Protein AF-A0A1D8PEJ1-F1 (afdb_monomer)

Radius of gyration: 47.67 Å; Cα contacts (8 Å, |Δi|>4): 36; chains: 1; bounding box: 110×47×120 Å

Secondary structure (DSSP, 8-state):
----------SPPBHHHHHHHHHHTTSS-TT----HHHHHHH-GGGB-S-SS-BB-HHHHHHHHHHHHHHHHHHHHHHHHHHHHHHHHHHHHHHHHHHHHHHHHHHHHHHHHHHHHHHHHHHHHHHHHHHHHHHHHHHHT--------

pLDDT: mean 81.91, std 17.65, range [37.06, 98.0]

Organism: Candida albicans (strain SC5314 / ATCC MYA-2876) (NCBI:txid237561)

Foldseek 3Di:
DDDPPPDPPDDQDFPVNVVVVCVVVVVDDPVNCPDPVNCCVVPVVQADDDDGGGGNPVVVVVVVVVVVVVVVVVVVVVVVVVVVVVVVVVVVVVVVVVVVVVVVVVVVVVVVVVVVVVVVVVVVVVVVVVVVVVVVVVVPDDPPDDDD

Solvent-accessible surface area (backbone atoms only — not comparable to full-atom values): 8778 Å² total; per-residue (Å²): 138,84,85,82,80,80,73,83,84,84,70,86,63,25,58,68,61,50,53,54,50,38,48,73,70,61,75,44,56,92,80,64,70,76,47,77,65,54,54,49,69,78,46,47,86,38,46,58,82,80,92,70,48,40,62,37,62,67,60,48,49,53,50,50,52,51,52,51,50,50,52,51,50,53,52,49,52,53,49,52,53,49,54,52,52,52,50,52,52,51,53,50,50,56,51,51,52,51,52,49,51,52,53,50,48,53,52,50,52,53,50,50,53,51,50,52,54,50,52,54,51,50,52,51,52,52,50,53,53,52,53,51,52,54,52,56,67,64,70,71,63,76,81,80,73,88,74,133

Sequence (148 aa):
MSNDNTVQVNKPETLASILEYLQQESIFSAEDKCSQDEILKDCPQFFVNDPSKKLNWQQLAECFEDVFTKYTAETCELKEQIEELVQKRKTLFESYEKLDQERAKARIEKSLSWIITKEDNLSKFKSEVNTLLQTTDSEDKPARDKVT

Mean predicted aligned error: 17.26 Å

Structure (mmCIF, N/CA/C/O backbone):
data_AF-A0A1D8PEJ1-F1
#
_entry.id   AF-A0A1D8PEJ1-F1
#
loop_
_atom_site.group_PDB
_atom_site.id
_atom_site.type_symbol
_atom_site.label_atom_id
_atom_site.label_alt_id
_atom_site.label_comp_id
_atom_site.label_asym_id
_atom_site.label_entity_id
_atom_site.label_seq_id
_atom_site.pdbx_PDB_ins_code
_atom_site.Cartn_x
_atom_site.Cartn_y
_atom_site.Cartn_z
_atom_site.occupancy
_atom_site.B_iso_or_equiv
_atom_site.auth_seq_id
_atom_site.auth_comp_id
_atom_site.auth_asym_id
_atom_site.auth_atom_id
_atom_site.pdbx_PDB_model_num
ATOM 1 N N . MET A 1 1 ? 35.986 36.013 -12.432 1.00 46.78 1 MET A N 1
ATOM 2 C CA . MET A 1 1 ? 36.842 34.833 -12.665 1.00 46.78 1 MET A CA 1
ATOM 3 C C . MET A 1 1 ? 36.053 33.930 -13.598 1.00 46.78 1 MET A C 1
ATOM 5 O O . MET A 1 1 ? 35.147 33.250 -13.140 1.00 46.78 1 MET A O 1
ATOM 9 N N . SER A 1 2 ? 36.273 34.080 -14.904 1.00 37.66 2 SER A N 1
ATOM 10 C CA . SER A 1 2 ? 35.546 33.366 -15.959 1.00 37.66 2 SER A CA 1
ATOM 11 C C . SER A 1 2 ? 36.252 32.040 -16.226 1.00 37.66 2 SER A C 1
ATOM 13 O O . SER A 1 2 ? 37.397 32.062 -16.668 1.00 37.66 2 SER A O 1
ATOM 15 N N . ASN A 1 3 ? 35.600 30.910 -15.941 1.00 41.81 3 ASN A N 1
ATOM 16 C CA . ASN A 1 3 ? 36.086 29.602 -16.378 1.00 41.81 3 ASN A CA 1
ATOM 17 C C . ASN A 1 3 ? 35.566 29.332 -17.789 1.00 41.81 3 ASN A C 1
ATOM 19 O O . ASN A 1 3 ? 34.427 28.917 -17.993 1.00 41.81 3 ASN A O 1
ATOM 23 N N . ASP A 1 4 ? 36.441 29.624 -18.741 1.00 37.06 4 ASP A N 1
ATOM 24 C CA . ASP A 1 4 ? 36.327 29.333 -20.160 1.00 37.06 4 ASP A CA 1
ATOM 25 C C . ASP A 1 4 ? 36.668 27.847 -20.389 1.00 37.06 4 ASP A C 1
ATOM 27 O O . ASP A 1 4 ? 37.793 27.492 -20.732 1.00 37.06 4 ASP A O 1
ATOM 31 N N . ASN A 1 5 ? 35.718 26.947 -20.110 1.00 45.97 5 ASN A N 1
ATOM 32 C CA . ASN A 1 5 ? 35.836 25.531 -20.475 1.00 45.97 5 ASN A CA 1
ATOM 33 C C . ASN A 1 5 ? 35.372 25.350 -21.925 1.00 45.97 5 ASN A C 1
ATOM 35 O O . ASN A 1 5 ? 34.261 24.900 -22.206 1.00 45.97 5 ASN A O 1
ATOM 39 N N . THR A 1 6 ? 36.254 25.704 -22.855 1.00 42.66 6 THR A N 1
ATOM 40 C CA . THR A 1 6 ? 36.163 25.313 -24.264 1.00 42.66 6 THR A CA 1
ATOM 41 C C . THR A 1 6 ? 36.471 23.818 -24.391 1.00 42.66 6 THR A C 1
ATOM 43 O O . THR A 1 6 ? 37.594 23.402 -24.668 1.00 42.66 6 THR A O 1
ATOM 46 N N . VAL A 1 7 ? 35.458 22.976 -24.175 1.00 46.41 7 VAL A N 1
ATOM 47 C CA . VAL A 1 7 ? 35.521 21.561 -24.565 1.00 46.41 7 VAL A CA 1
ATOM 48 C C . VAL A 1 7 ? 35.557 21.510 -26.092 1.00 46.41 7 VAL A C 1
ATOM 50 O O . VAL A 1 7 ? 34.625 21.958 -26.760 1.00 46.41 7 VAL A O 1
ATOM 53 N N . GLN A 1 8 ? 36.647 20.984 -26.655 1.00 45.00 8 GLN A N 1
ATOM 54 C CA . GLN A 1 8 ? 36.731 20.647 -28.074 1.00 45.00 8 GLN A CA 1
ATOM 55 C C . GLN A 1 8 ? 35.682 19.578 -28.412 1.00 45.00 8 GLN A C 1
ATOM 57 O O . GLN A 1 8 ? 35.920 18.378 -28.298 1.00 45.00 8 GLN A O 1
ATOM 62 N N . VAL A 1 9 ? 34.513 20.021 -28.863 1.00 47.00 9 VAL A N 1
ATOM 63 C CA . VAL A 1 9 ? 33.543 19.197 -29.585 1.00 47.00 9 VAL A CA 1
ATOM 64 C C . VAL A 1 9 ? 34.195 18.835 -30.918 1.00 47.00 9 VAL A C 1
ATOM 66 O O . VAL A 1 9 ? 34.356 19.747 -31.718 1.00 47.00 9 VAL A O 1
ATOM 69 N N . ASN A 1 10 ? 34.656 17.588 -31.135 1.00 52.94 10 ASN A N 1
ATOM 70 C CA . ASN A 1 10 ? 34.819 16.958 -32.473 1.00 52.94 10 ASN A CA 1
ATOM 71 C C . ASN A 1 10 ? 35.479 15.555 -32.462 1.00 52.94 10 ASN A C 1
ATOM 73 O O . ASN A 1 10 ? 36.301 15.236 -33.324 1.00 52.94 10 ASN A O 1
ATOM 77 N N . LYS A 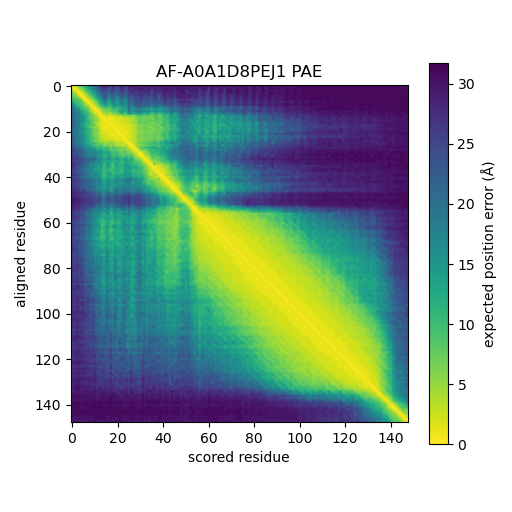1 11 ? 35.096 14.651 -31.551 1.00 57.12 11 LYS A N 1
ATOM 78 C CA . LYS A 1 11 ? 35.304 13.207 -31.773 1.00 57.12 11 LYS A CA 1
ATOM 79 C C . LYS A 1 11 ? 33.985 12.475 -31.514 1.00 57.12 11 LYS A C 1
ATOM 81 O O . LYS A 1 11 ? 33.375 12.741 -30.485 1.00 57.12 11 LYS A O 1
ATOM 86 N N . PRO A 1 12 ? 33.497 11.623 -32.436 1.00 62.88 12 PRO A N 1
ATOM 87 C CA . PRO A 1 12 ? 32.280 10.859 -32.190 1.00 62.88 12 PRO A CA 1
ATOM 88 C C . PRO A 1 12 ? 32.496 9.9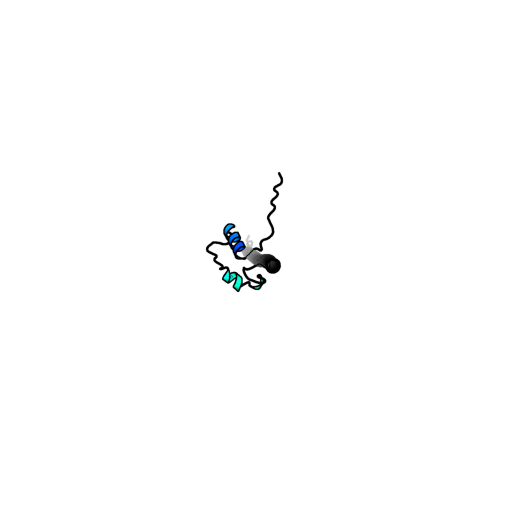44 -30.983 1.00 62.88 12 PRO A C 1
ATOM 90 O O . PRO A 1 12 ? 33.462 9.181 -30.951 1.00 62.88 12 PRO A O 1
ATOM 93 N N . GLU A 1 13 ? 31.607 10.043 -29.998 1.00 71.88 13 GLU A N 1
ATOM 94 C CA . GLU A 1 13 ? 31.599 9.156 -28.839 1.00 71.88 13 GLU A CA 1
ATOM 95 C C . GLU A 1 13 ? 31.309 7.728 -29.304 1.00 71.88 13 GLU A C 1
ATOM 97 O O . GLU A 1 13 ? 30.364 7.461 -30.054 1.00 71.88 13 GLU A O 1
ATOM 102 N N . THR A 1 14 ? 32.180 6.816 -28.888 1.00 78.44 14 THR A N 1
ATOM 103 C CA . THR A 1 14 ? 32.056 5.383 -29.155 1.00 78.44 14 THR A CA 1
ATOM 104 C C . THR A 1 14 ? 31.451 4.693 -27.941 1.00 78.44 14 THR A C 1
ATOM 106 O O . THR A 1 14 ? 31.613 5.167 -26.814 1.00 78.44 14 THR A O 1
ATOM 109 N N . LEU A 1 15 ? 30.824 3.531 -28.134 1.00 80.50 15 LEU A N 1
ATOM 110 C CA . LEU A 1 15 ? 30.352 2.717 -27.007 1.00 80.50 15 LEU A CA 1
ATOM 111 C C . LEU A 1 15 ? 31.466 2.448 -25.977 1.00 80.50 15 LEU A C 1
ATOM 113 O O . LEU A 1 15 ? 31.218 2.479 -24.777 1.00 80.50 15 LEU A O 1
ATOM 117 N N . ALA A 1 16 ? 32.703 2.238 -26.441 1.00 80.56 16 ALA A N 1
ATOM 118 C CA . ALA A 1 16 ? 33.849 2.007 -25.570 1.00 80.56 16 ALA A CA 1
ATOM 119 C C . ALA A 1 16 ? 34.165 3.208 -24.669 1.00 80.56 16 ALA A C 1
ATOM 121 O O . ALA A 1 16 ? 34.315 3.027 -23.464 1.00 80.56 16 ALA A O 1
ATOM 122 N N . SER A 1 17 ? 34.197 4.423 -25.227 1.00 82.81 17 SER A N 1
ATOM 123 C CA . SER A 1 17 ? 34.433 5.642 -24.439 1.00 82.81 17 SER A CA 1
ATOM 124 C C . SER A 1 17 ? 33.294 5.940 -23.462 1.00 82.81 17 SER A C 1
ATOM 126 O O . SER A 1 17 ? 33.542 6.453 -22.377 1.00 82.81 17 SER A O 1
ATOM 128 N N . ILE A 1 18 ? 32.052 5.598 -23.822 1.00 82.62 18 ILE A N 1
ATOM 129 C CA . ILE A 1 18 ? 30.894 5.773 -22.935 1.00 82.62 18 ILE A CA 1
ATOM 130 C C . ILE A 1 18 ? 30.987 4.812 -21.747 1.00 82.62 18 ILE A C 1
ATOM 132 O O . ILE A 1 18 ? 30.845 5.239 -20.608 1.00 82.62 18 ILE A O 1
ATOM 136 N N . LEU A 1 19 ? 31.262 3.526 -21.983 1.00 82.12 19 LEU A N 1
ATOM 137 C CA . LEU A 1 19 ? 31.390 2.553 -20.894 1.00 82.12 19 LEU A CA 1
ATOM 138 C C . LEU A 1 19 ? 32.565 2.863 -19.965 1.00 82.12 19 LEU A C 1
ATOM 140 O O . LEU A 1 19 ? 32.423 2.711 -18.756 1.00 82.12 19 LEU A O 1
ATOM 144 N N . GLU A 1 20 ? 33.695 3.320 -20.512 1.00 82.38 20 GLU A N 1
ATOM 145 C CA . GLU A 1 20 ? 34.835 3.771 -19.707 1.00 82.38 20 GLU A CA 1
ATOM 146 C C . GLU A 1 20 ? 34.431 4.926 -18.779 1.00 82.38 20 GLU A C 1
ATOM 148 O O . GLU A 1 20 ? 34.723 4.885 -17.585 1.00 82.38 20 GLU A O 1
ATOM 153 N N . TYR A 1 21 ? 33.688 5.908 -19.297 1.00 84.38 21 TYR A N 1
ATOM 154 C CA . TYR A 1 21 ? 33.164 7.012 -18.496 1.00 84.38 21 TYR A CA 1
ATOM 155 C C . TYR A 1 21 ? 32.190 6.535 -17.403 1.00 84.38 21 TYR A C 1
ATOM 157 O O . TYR A 1 21 ? 32.340 6.895 -16.238 1.00 84.38 21 TYR A O 1
ATOM 165 N N . LEU A 1 22 ? 31.233 5.662 -17.737 1.00 84.00 22 LEU A N 1
ATOM 166 C CA . LEU A 1 22 ? 30.253 5.146 -16.768 1.00 84.00 22 LEU A CA 1
ATOM 167 C C . LEU A 1 22 ? 30.900 4.309 -15.650 1.00 84.00 22 LEU A C 1
ATOM 169 O O . LEU A 1 22 ? 30.414 4.316 -14.518 1.00 84.00 22 LEU A O 1
ATOM 173 N N . GLN A 1 23 ? 32.001 3.613 -15.949 1.00 83.56 23 GLN A N 1
ATOM 174 C CA . GLN A 1 23 ? 32.806 2.908 -14.946 1.00 83.56 23 GLN A CA 1
ATOM 175 C C . GLN A 1 23 ? 33.562 3.879 -14.034 1.00 83.56 23 GLN A C 1
ATOM 177 O O . GLN A 1 23 ? 33.607 3.667 -12.824 1.00 83.56 23 GLN A O 1
ATOM 182 N N . GLN A 1 24 ? 34.133 4.951 -14.592 1.00 85.94 24 GLN A N 1
ATOM 183 C CA . GLN A 1 24 ? 34.818 5.985 -13.808 1.00 85.94 24 GLN A CA 1
ATOM 184 C C . GLN A 1 24 ? 33.862 6.690 -12.834 1.00 85.94 24 GLN A C 1
ATOM 186 O O . GLN A 1 24 ? 34.223 6.913 -11.679 1.00 85.94 24 GLN A O 1
ATOM 191 N N . GLU A 1 25 ? 32.628 6.958 -13.261 1.00 86.12 25 GLU A N 1
ATOM 192 C CA . GLU A 1 25 ? 31.580 7.570 -12.429 1.00 86.12 25 GLU A CA 1
ATOM 193 C C . GLU A 1 25 ? 30.918 6.589 -11.442 1.00 86.12 25 GLU A C 1
ATOM 195 O O . GLU A 1 25 ? 30.010 6.967 -10.705 1.00 86.12 25 GLU A O 1
ATOM 200 N N . SER A 1 26 ? 31.357 5.323 -11.395 1.00 83.00 26 SER A N 1
ATOM 201 C CA . SER A 1 26 ? 30.770 4.281 -10.533 1.00 83.00 26 SER A CA 1
ATOM 202 C C . SER A 1 26 ? 29.259 4.081 -10.742 1.00 83.00 26 SER A C 1
ATOM 204 O O . SER A 1 26 ? 28.548 3.690 -9.817 1.00 83.00 26 SER A O 1
ATOM 206 N N . ILE A 1 27 ? 28.759 4.346 -11.957 1.00 80.62 27 ILE A N 1
ATOM 207 C CA . ILE A 1 27 ? 27.351 4.123 -12.329 1.00 80.62 27 ILE A CA 1
ATOM 208 C C . ILE A 1 27 ? 27.087 2.625 -12.528 1.00 80.62 27 ILE A C 1
ATOM 210 O O . ILE A 1 27 ? 26.024 2.132 -12.159 1.00 80.62 27 ILE A O 1
ATOM 214 N N . PHE A 1 28 ? 28.068 1.900 -13.070 1.00 70.00 28 PHE A N 1
ATOM 215 C CA . PHE A 1 28 ? 28.066 0.440 -13.150 1.00 70.00 28 PHE A CA 1
ATOM 216 C C . PHE A 1 28 ? 29.135 -0.144 -12.233 1.00 70.00 28 PHE A C 1
ATOM 218 O O . PHE A 1 28 ? 30.255 0.374 -12.168 1.00 70.00 28 PHE A O 1
ATOM 225 N N . SER A 1 29 ? 28.816 -1.250 -11.557 1.00 68.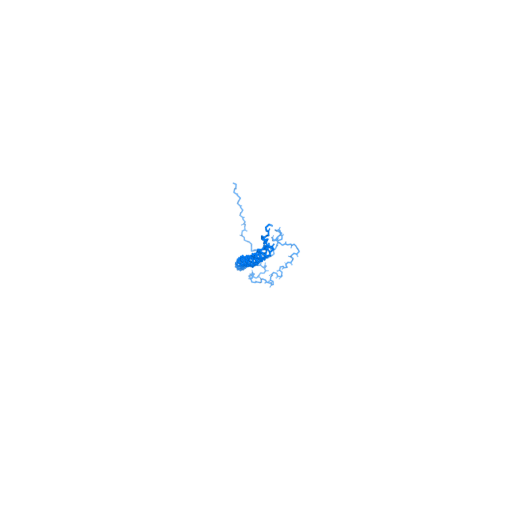62 29 SER A N 1
ATOM 226 C CA . SER A 1 29 ? 29.840 -2.033 -10.869 1.00 68.62 29 SER A CA 1
ATOM 227 C C . SER A 1 29 ? 30.768 -2.680 -11.900 1.00 68.62 29 SER A C 1
ATOM 229 O O . SER A 1 29 ? 30.335 -3.087 -12.977 1.00 68.62 29 SER A O 1
ATOM 231 N N . ALA A 1 30 ? 32.045 -2.871 -11.560 1.00 65.56 30 ALA A N 1
ATOM 232 C CA . ALA A 1 30 ? 32.952 -3.695 -12.368 1.00 65.56 30 ALA A CA 1
ATOM 233 C C . ALA A 1 30 ? 32.466 -5.160 -12.501 1.00 65.56 30 ALA A C 1
ATOM 235 O O . ALA A 1 30 ? 32.958 -5.910 -13.351 1.00 65.56 30 ALA A O 1
ATOM 236 N N . GLU A 1 31 ? 31.520 -5.561 -11.646 1.00 65.94 31 GLU A N 1
ATOM 237 C CA . GLU A 1 31 ? 30.829 -6.851 -11.652 1.00 65.94 31 GLU A CA 1
ATOM 238 C C . GLU A 1 31 ? 29.640 -6.881 -12.625 1.00 65.94 31 GLU A C 1
ATOM 240 O O . GLU A 1 31 ? 29.331 -7.949 -13.155 1.00 65.94 31 GLU A O 1
ATOM 245 N N . ASP A 1 32 ? 29.052 -5.722 -12.947 1.00 65.56 32 ASP A N 1
ATOM 246 C CA . ASP A 1 32 ? 28.006 -5.561 -13.963 1.00 65.56 32 ASP A CA 1
ATOM 247 C C . ASP A 1 32 ? 28.653 -5.565 -15.352 1.00 65.56 32 ASP A C 1
ATOM 249 O O . ASP A 1 32 ? 28.679 -4.578 -16.090 1.00 65.56 32 ASP A O 1
ATOM 253 N N . LYS A 1 33 ? 29.263 -6.696 -15.707 1.00 60.16 33 LYS A N 1
ATOM 254 C CA . LYS A 1 33 ? 29.900 -6.885 -17.009 1.00 60.16 33 LYS A CA 1
ATOM 255 C C . LYS A 1 33 ? 28.836 -7.129 -18.069 1.00 60.16 33 LYS A C 1
ATOM 257 O O . LYS A 1 33 ? 28.722 -8.239 -18.573 1.00 60.16 33 LYS A O 1
ATOM 262 N N . CYS A 1 34 ? 28.096 -6.089 -18.438 1.00 64.88 34 CYS A N 1
ATOM 263 C CA . CYS A 1 34 ? 27.452 -6.088 -19.741 1.00 64.88 34 CYS A CA 1
ATOM 264 C C . CYS A 1 34 ? 28.563 -5.933 -20.780 1.00 64.88 34 CYS A C 1
ATOM 266 O O . CYS A 1 34 ? 29.263 -4.912 -20.826 1.00 64.88 34 CYS A O 1
ATOM 268 N N . SER A 1 35 ? 28.814 -6.985 -21.554 1.00 73.44 35 SER A N 1
ATOM 269 C CA . SER A 1 35 ? 29.859 -6.909 -22.568 1.00 73.44 35 SER A CA 1
ATOM 270 C C . SER A 1 35 ? 29.437 -5.920 -23.659 1.00 73.44 35 SER A C 1
ATOM 272 O O . SER A 1 35 ? 28.266 -5.809 -24.016 1.00 73.44 35 SER A O 1
ATOM 274 N N . GLN A 1 36 ? 30.396 -5.193 -24.238 1.00 75.38 36 GLN A N 1
ATOM 275 C CA . GLN A 1 36 ? 30.115 -4.320 -25.387 1.00 75.38 36 GLN A CA 1
ATOM 276 C C . GLN A 1 36 ? 29.430 -5.057 -26.545 1.00 75.38 36 GLN A C 1
ATOM 278 O O . GLN A 1 36 ? 28.778 -4.426 -27.378 1.00 75.38 36 GLN A O 1
ATOM 283 N N . ASP A 1 37 ? 29.637 -6.368 -26.632 1.00 77.69 37 ASP A N 1
ATOM 284 C CA . ASP A 1 37 ? 29.060 -7.221 -27.660 1.00 77.69 37 ASP A CA 1
ATOM 285 C C . ASP A 1 37 ? 27.613 -7.602 -27.329 1.00 77.69 37 ASP A C 1
ATOM 287 O O . ASP A 1 37 ? 26.792 -7.657 -28.240 1.00 77.69 37 ASP A O 1
ATOM 291 N N . GLU A 1 38 ? 27.265 -7.759 -26.048 1.00 81.31 38 GLU A N 1
ATOM 292 C CA . GLU A 1 38 ? 25.871 -7.887 -25.596 1.00 81.31 38 GLU A CA 1
ATOM 293 C C . GLU A 1 38 ? 25.072 -6.615 -25.891 1.00 81.31 38 GLU A C 1
ATOM 295 O O . GLU A 1 38 ? 24.034 -6.696 -26.540 1.00 81.31 38 GLU A O 1
ATOM 300 N N . ILE A 1 39 ? 25.592 -5.431 -25.537 1.00 80.06 39 ILE A N 1
ATOM 301 C CA . ILE A 1 39 ? 24.901 -4.156 -25.815 1.00 80.06 39 ILE A CA 1
ATOM 302 C C . ILE A 1 39 ? 24.665 -3.978 -27.317 1.00 80.06 39 ILE A C 1
ATOM 304 O O . ILE A 1 39 ? 23.588 -3.560 -27.739 1.00 80.06 39 ILE A O 1
ATOM 308 N N . LEU A 1 40 ? 25.660 -4.301 -28.1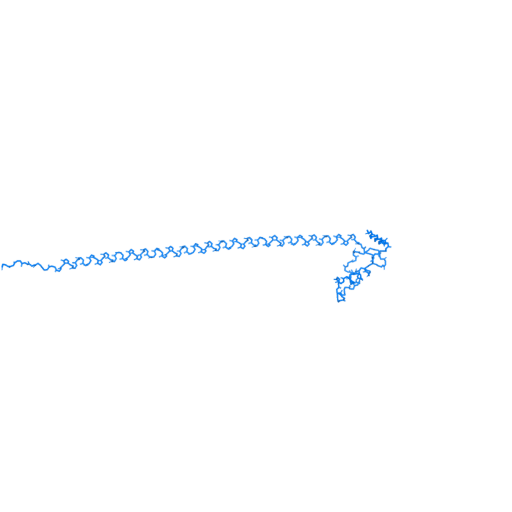45 1.00 79.12 40 LEU A N 1
ATOM 309 C CA . LEU A 1 40 ? 25.496 -4.227 -29.595 1.00 79.12 40 LEU A CA 1
ATOM 310 C C . LEU A 1 40 ? 24.461 -5.209 -30.139 1.00 79.12 40 LEU A C 1
ATOM 312 O O . LEU A 1 40 ? 23.776 -4.895 -31.112 1.00 79.12 40 LEU A O 1
ATOM 316 N N . LYS A 1 41 ? 24.400 -6.407 -29.558 1.00 82.94 41 LYS A N 1
ATOM 317 C CA . LYS A 1 41 ? 23.478 -7.458 -29.975 1.00 82.94 41 LYS A CA 1
ATOM 318 C C . LYS A 1 41 ? 22.038 -7.113 -29.605 1.00 82.94 41 LYS A C 1
ATOM 320 O O . LYS A 1 41 ? 21.142 -7.359 -30.410 1.00 82.94 41 LYS A O 1
ATOM 325 N N . ASP A 1 42 ? 21.835 -6.546 -28.423 1.00 82.38 42 ASP A N 1
ATOM 326 C CA . ASP A 1 42 ? 20.503 -6.291 -27.875 1.00 82.38 42 ASP A CA 1
ATOM 327 C C . ASP A 1 42 ? 19.939 -4.936 -28.322 1.00 82.38 42 ASP A C 1
ATOM 329 O O . ASP A 1 42 ? 18.724 -4.772 -28.443 1.00 82.38 42 ASP A O 1
ATOM 333 N N . CYS A 1 43 ? 20.818 -3.978 -28.630 1.00 82.50 43 CYS A N 1
ATOM 334 C CA . CYS A 1 43 ? 20.445 -2.613 -28.983 1.00 82.50 43 CYS A CA 1
ATOM 335 C C . CYS A 1 43 ? 21.015 -2.122 -30.333 1.00 82.50 43 CYS A C 1
ATOM 337 O O . CYS A 1 43 ? 21.466 -0.972 -30.411 1.00 82.50 43 CYS A O 1
ATOM 339 N N . PRO A 1 44 ? 20.998 -2.923 -31.421 1.00 83.44 44 PRO A N 1
ATOM 340 C CA . PRO A 1 44 ? 21.601 -2.539 -32.700 1.00 83.44 44 PRO A CA 1
ATOM 341 C C . PRO A 1 44 ? 20.991 -1.258 -33.282 1.00 83.44 44 PRO A C 1
ATOM 343 O O . PRO A 1 44 ? 21.670 -0.505 -33.974 1.00 83.44 44 PRO A O 1
ATOM 346 N N . GLN A 1 45 ? 19.724 -0.979 -32.968 1.00 83.00 45 GLN A N 1
ATOM 347 C CA . GLN A 1 45 ? 18.990 0.186 -33.444 1.00 83.00 45 GLN A CA 1
ATOM 348 C C . GLN A 1 45 ? 19.623 1.517 -33.025 1.00 83.00 45 GLN A C 1
ATOM 350 O O . GLN A 1 45 ? 19.473 2.491 -33.748 1.00 83.00 45 GLN A O 1
ATOM 355 N N . PHE A 1 46 ? 20.359 1.577 -31.909 1.00 83.88 46 PHE A N 1
ATOM 356 C CA . PHE A 1 46 ? 21.005 2.819 -31.467 1.00 83.88 46 PHE A CA 1
ATOM 357 C C . PHE A 1 46 ? 22.365 3.061 -32.123 1.00 83.88 46 PHE A C 1
ATOM 359 O O . PHE A 1 46 ? 23.026 4.041 -31.791 1.00 83.88 46 PHE A O 1
ATOM 366 N N . PHE A 1 47 ? 22.802 2.208 -33.047 1.00 82.06 47 PHE A N 1
ATOM 367 C CA . PHE A 1 47 ? 24.090 2.343 -33.718 1.00 82.06 47 PHE A CA 1
ATOM 368 C C . PHE A 1 47 ? 23.880 2.478 -35.225 1.00 82.06 47 PHE A C 1
ATOM 370 O O . PHE A 1 47 ? 23.177 1.687 -35.849 1.00 82.06 47 PHE A O 1
ATOM 377 N N . VAL A 1 48 ? 24.490 3.500 -35.827 1.00 71.88 48 VAL A N 1
ATOM 378 C CA . VAL A 1 48 ? 24.326 3.806 -37.258 1.00 71.88 48 VAL A CA 1
ATOM 379 C C . VAL A 1 48 ? 25.681 3.722 -37.957 1.00 71.88 48 VAL A C 1
ATOM 381 O O . VAL A 1 48 ? 26.613 4.402 -37.537 1.00 71.88 48 VAL A O 1
ATOM 384 N N . ASN A 1 49 ? 25.749 2.945 -39.050 1.00 61.06 49 ASN A N 1
ATOM 385 C CA . ASN A 1 49 ? 26.867 2.841 -40.006 1.00 61.06 49 ASN A CA 1
ATOM 386 C C . ASN A 1 49 ? 28.256 2.609 -39.353 1.00 61.06 49 ASN A C 1
ATOM 388 O O . ASN A 1 49 ? 28.970 3.553 -39.025 1.00 61.06 49 ASN A O 1
ATOM 392 N N . ASP A 1 50 ? 28.645 1.343 -39.186 1.00 59.50 50 ASP A N 1
ATOM 393 C CA . ASP A 1 50 ? 29.880 0.875 -38.518 1.00 59.50 50 ASP A CA 1
ATOM 394 C C . ASP A 1 50 ? 31.192 1.410 -39.162 1.00 59.50 50 ASP A C 1
ATOM 396 O O . ASP A 1 50 ? 31.177 1.688 -40.367 1.00 59.50 50 ASP A O 1
ATOM 400 N N . PRO A 1 51 ? 32.333 1.584 -38.434 1.00 53.22 51 PRO A N 1
ATOM 401 C CA . PRO A 1 51 ? 33.113 0.443 -37.900 1.00 53.22 51 PRO A CA 1
ATOM 402 C C . PRO A 1 51 ? 33.570 0.493 -36.414 1.0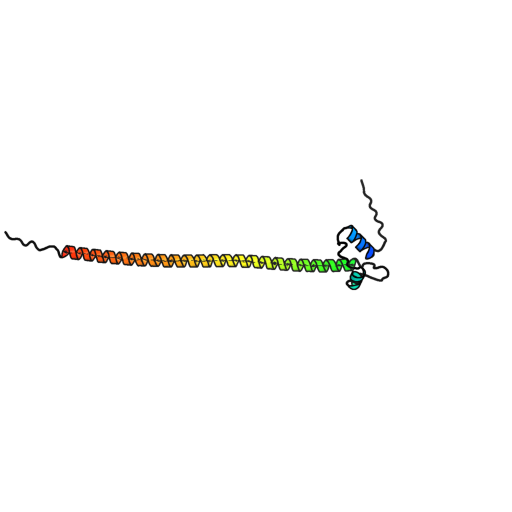0 53.22 51 PRO A C 1
ATOM 404 O O . PRO A 1 51 ? 34.272 -0.413 -35.971 1.00 53.22 51 PRO A O 1
ATOM 407 N N . SER A 1 52 ? 33.270 1.537 -35.626 1.00 59.34 52 SER A N 1
ATOM 408 C CA . SER A 1 52 ? 33.673 1.622 -34.197 1.00 59.34 52 SER A CA 1
ATOM 409 C C . SER A 1 52 ? 32.548 2.081 -33.252 1.00 59.34 52 SER A C 1
ATOM 411 O O . SER A 1 52 ? 32.812 2.727 -32.236 1.00 59.34 52 SER A O 1
ATOM 413 N N . LYS A 1 53 ? 31.294 1.724 -33.577 1.00 63.28 53 LYS A N 1
ATOM 414 C CA . LYS A 1 53 ? 30.087 1.888 -32.732 1.00 63.28 53 LYS A CA 1
ATOM 415 C C . LYS A 1 53 ? 29.716 3.348 -32.391 1.00 63.28 53 LYS A C 1
ATOM 417 O O . LYS A 1 53 ? 29.660 3.719 -31.217 1.00 63.28 53 LYS A O 1
ATOM 422 N N . LYS A 1 54 ? 29.451 4.178 -33.412 1.00 73.56 54 LYS A N 1
ATOM 423 C CA . LYS A 1 54 ? 28.898 5.537 -33.228 1.00 73.56 54 LYS A CA 1
ATOM 424 C C . LYS A 1 54 ? 27.439 5.457 -32.766 1.00 73.56 54 LYS A C 1
ATOM 426 O O . LYS A 1 54 ? 26.622 4.810 -33.422 1.00 73.56 54 LYS A O 1
ATOM 431 N N . LEU A 1 55 ? 27.126 6.139 -31.667 1.00 80.31 55 LEU A N 1
ATOM 432 C CA . LEU A 1 55 ? 25.793 6.143 -31.069 1.00 80.31 55 LEU A CA 1
ATOM 433 C C . LEU A 1 55 ? 24.843 7.133 -31.766 1.00 80.31 55 LEU A C 1
ATOM 435 O O . LEU A 1 55 ? 25.212 8.271 -32.073 1.00 80.31 55 LEU A O 1
ATOM 439 N N . ASN A 1 56 ? 23.601 6.708 -31.982 1.00 85.00 56 ASN A N 1
ATOM 440 C CA . ASN A 1 56 ? 22.478 7.547 -32.378 1.00 85.00 56 ASN A CA 1
ATOM 441 C C . ASN A 1 56 ? 21.829 8.158 -31.128 1.00 85.00 56 ASN A C 1
ATOM 443 O O . ASN A 1 56 ? 20.850 7.636 -30.593 1.00 85.00 56 ASN A O 1
ATOM 447 N N . TRP A 1 57 ? 22.394 9.274 -30.663 1.00 85.31 57 TRP A N 1
ATOM 448 C CA . TRP A 1 57 ? 21.920 9.996 -29.478 1.00 85.31 57 TRP A CA 1
ATOM 449 C C . TRP A 1 57 ? 20.456 10.432 -29.566 1.00 85.31 57 TRP A C 1
ATOM 451 O O . TRP A 1 57 ? 19.766 10.421 -28.553 1.00 85.31 57 TRP A O 1
ATOM 461 N N . GLN A 1 58 ? 19.970 10.774 -30.763 1.00 88.19 58 GLN A N 1
ATOM 462 C CA . GLN A 1 58 ? 18.576 11.168 -30.949 1.00 88.19 58 GLN A CA 1
ATOM 463 C C . GLN A 1 58 ? 17.635 9.993 -30.669 1.00 88.19 58 GLN A C 1
ATOM 465 O O . GLN A 1 58 ? 16.709 10.120 -29.878 1.00 88.19 58 GLN A O 1
ATOM 470 N N . GLN A 1 59 ? 17.913 8.829 -31.254 1.00 87.44 59 GLN A N 1
ATOM 471 C CA . GLN A 1 59 ? 17.079 7.645 -31.053 1.00 87.44 59 GLN A CA 1
ATOM 472 C C . GLN A 1 59 ? 17.164 7.104 -29.621 1.00 87.44 59 GLN A C 1
ATOM 474 O O . GLN A 1 59 ? 16.178 6.588 -29.097 1.00 87.44 59 GLN A O 1
ATOM 479 N N . LEU A 1 60 ? 18.326 7.234 -28.969 1.00 87.75 60 LEU A N 1
ATOM 480 C CA . LEU A 1 60 ? 18.457 6.908 -27.551 1.00 87.75 60 LEU A CA 1
ATOM 481 C C . LEU A 1 60 ? 17.616 7.854 -26.680 1.00 87.75 60 LEU A C 1
ATOM 483 O O . LEU A 1 60 ? 16.932 7.384 -25.774 1.00 87.75 60 LEU A O 1
ATOM 487 N N . ALA A 1 61 ? 17.639 9.160 -26.968 1.00 90.69 61 ALA A N 1
ATOM 488 C CA . ALA A 1 61 ? 16.832 10.149 -26.258 1.00 90.69 61 ALA A CA 1
ATOM 489 C C . ALA A 1 61 ? 15.327 9.896 -26.441 1.00 90.69 61 ALA A C 1
ATOM 491 O O . ALA A 1 61 ? 14.602 9.866 -25.452 1.00 90.69 61 ALA A O 1
ATOM 492 N N . GLU A 1 62 ? 14.877 9.623 -27.669 1.00 92.50 62 GLU A N 1
ATOM 493 C CA . GLU A 1 62 ? 13.479 9.278 -27.973 1.00 92.50 62 GLU A CA 1
ATOM 494 C C . GLU A 1 62 ? 13.033 8.002 -27.238 1.00 92.50 62 GLU A C 1
ATOM 496 O O . GLU A 1 62 ? 11.944 7.956 -26.669 1.00 92.50 62 GLU A O 1
ATOM 501 N N . CYS A 1 63 ? 13.887 6.972 -27.190 1.00 91.88 63 CYS A N 1
ATOM 502 C CA . CYS A 1 63 ? 13.607 5.747 -26.438 1.00 91.88 63 CYS A CA 1
ATOM 503 C C . CYS A 1 63 ? 13.509 6.013 -24.929 1.00 91.88 63 CYS A C 1
ATOM 505 O O . CYS A 1 63 ? 12.592 5.527 -24.269 1.00 91.88 63 CYS A O 1
ATOM 507 N N . PHE A 1 64 ? 14.438 6.797 -24.376 1.00 93.00 64 PHE A N 1
ATOM 508 C CA . PHE A 1 64 ? 14.411 7.158 -22.962 1.00 93.00 64 PHE A CA 1
ATOM 509 C C . PHE A 1 64 ? 13.156 7.964 -22.611 1.00 93.00 64 PHE A C 1
ATOM 511 O O . PHE A 1 64 ? 12.521 7.683 -21.598 1.00 93.00 64 PHE A O 1
ATOM 518 N N . GLU A 1 65 ? 12.771 8.925 -23.451 1.00 96.12 65 GLU A N 1
ATOM 519 C CA . GLU A 1 65 ? 11.555 9.719 -23.269 1.00 96.12 65 GLU A CA 1
ATOM 520 C C . GLU A 1 65 ? 10.295 8.843 -23.312 1.00 96.12 65 GLU A C 1
ATOM 522 O O . GLU A 1 65 ? 9.429 8.983 -22.447 1.00 96.12 65 GLU A O 1
ATOM 527 N N . ASP A 1 66 ? 10.212 7.887 -24.242 1.00 95.19 66 ASP A N 1
ATOM 528 C CA . ASP A 1 66 ? 9.106 6.924 -24.323 1.00 95.19 66 ASP A CA 1
ATOM 529 C C . ASP A 1 66 ? 9.029 6.027 -23.075 1.00 95.19 66 ASP A C 1
ATOM 531 O O . ASP A 1 66 ? 7.968 5.907 -22.456 1.00 95.19 66 ASP A O 1
ATOM 535 N N . VAL A 1 67 ? 10.157 5.448 -22.644 1.00 95.62 67 VAL A N 1
ATOM 536 C CA . VAL A 1 67 ? 10.228 4.616 -21.428 1.00 95.62 67 VAL A CA 1
ATOM 537 C C . VAL A 1 67 ? 9.862 5.426 -20.187 1.00 95.62 67 VAL A C 1
ATOM 539 O O . VAL A 1 67 ? 9.076 4.964 -19.359 1.00 95.62 67 VAL A O 1
ATOM 542 N N . PHE A 1 68 ? 10.387 6.644 -20.056 1.00 96.25 68 PHE A N 1
ATOM 543 C CA . PHE A 1 68 ? 10.103 7.515 -18.919 1.00 96.25 68 PHE A CA 1
ATOM 544 C C . PHE A 1 68 ? 8.636 7.962 -18.894 1.00 96.25 68 PHE A C 1
ATOM 546 O O . PHE A 1 68 ? 8.014 8.006 -17.827 1.00 96.25 68 PHE A O 1
ATOM 553 N N . THR A 1 69 ? 8.056 8.237 -20.063 1.00 97.19 69 THR A N 1
ATOM 554 C CA . THR A 1 69 ? 6.636 8.582 -20.206 1.00 97.19 69 THR A CA 1
ATOM 555 C C . THR A 1 69 ? 5.746 7.412 -19.797 1.00 97.19 69 THR A C 1
ATOM 557 O O . THR A 1 69 ? 4.824 7.607 -19.004 1.00 97.19 69 THR A O 1
ATOM 560 N N . LYS A 1 70 ? 6.048 6.192 -20.262 1.00 97.25 70 LYS A N 1
ATOM 561 C CA . LYS A 1 70 ? 5.339 4.963 -19.858 1.00 97.25 70 LYS A CA 1
ATOM 562 C C . LYS A 1 70 ? 5.441 4.717 -18.357 1.00 97.25 70 LYS A C 1
ATOM 564 O O . LYS A 1 70 ? 4.416 4.558 -17.703 1.00 97.25 70 LYS A O 1
ATOM 569 N N . TYR A 1 71 ? 6.650 4.782 -17.800 1.00 96.69 71 TYR A N 1
ATOM 570 C CA . TYR A 1 71 ? 6.879 4.641 -16.361 1.00 96.69 71 TYR A CA 1
ATOM 571 C C . TYR A 1 71 ? 6.069 5.659 -15.545 1.00 96.69 71 TYR A C 1
ATOM 573 O O . TYR A 1 71 ? 5.441 5.312 -14.543 1.00 96.69 71 TYR A O 1
ATOM 581 N N . THR A 1 72 ? 6.056 6.920 -15.982 1.00 97.31 72 THR A N 1
ATOM 582 C CA . THR A 1 72 ? 5.299 7.986 -15.316 1.00 97.31 72 THR A CA 1
ATOM 583 C C . THR A 1 72 ? 3.795 7.733 -15.410 1.00 97.31 72 THR A C 1
ATOM 585 O O . THR A 1 72 ? 3.096 7.896 -14.412 1.00 97.31 72 THR A O 1
ATOM 588 N N . ALA A 1 73 ? 3.294 7.290 -16.566 1.00 97.44 73 ALA A N 1
ATOM 589 C CA . ALA A 1 73 ? 1.885 6.952 -16.750 1.00 97.44 73 ALA A CA 1
ATOM 590 C C . ALA A 1 73 ? 1.452 5.789 -15.841 1.00 97.44 73 ALA A C 1
ATOM 592 O O . ALA A 1 73 ? 0.472 5.926 -15.110 1.00 97.44 73 ALA A O 1
ATOM 593 N N . GLU A 1 74 ? 2.220 4.697 -15.813 1.00 97.25 74 GLU A N 1
ATOM 594 C CA . GLU A 1 74 ? 1.964 3.548 -14.933 1.00 97.25 74 GLU A CA 1
ATOM 595 C C . GLU A 1 74 ? 2.022 3.944 -13.450 1.00 97.25 74 GLU A C 1
ATOM 597 O O . GLU A 1 74 ? 1.167 3.552 -12.655 1.00 97.25 74 GLU A O 1
ATOM 602 N N . THR A 1 75 ? 2.994 4.776 -13.065 1.00 96.69 75 THR A N 1
ATOM 603 C CA . THR A 1 75 ? 3.110 5.282 -11.688 1.00 96.69 75 THR A CA 1
ATOM 604 C C . THR A 1 75 ? 1.907 6.148 -11.302 1.00 96.69 75 THR A C 1
ATOM 606 O O . THR A 1 75 ? 1.416 6.050 -10.173 1.00 96.69 75 THR A O 1
ATOM 609 N N . CYS A 1 76 ? 1.406 6.981 -12.218 1.00 96.69 76 CYS A N 1
ATOM 610 C CA . CYS A 1 76 ? 0.187 7.761 -12.005 1.00 96.69 76 CYS A CA 1
ATOM 611 C C . CYS A 1 76 ? -1.042 6.859 -11.844 1.00 96.69 76 CYS A C 1
ATOM 613 O O . CYS A 1 76 ? -1.808 7.061 -10.904 1.00 96.69 76 CYS A O 1
ATOM 615 N N . GLU A 1 77 ? -1.199 5.836 -12.685 1.00 97.44 77 GLU A N 1
ATOM 616 C CA . GLU A 1 77 ? -2.308 4.881 -12.578 1.00 97.44 77 GLU A CA 1
ATOM 617 C C . GLU A 1 77 ? -2.276 4.130 -11.236 1.00 97.44 77 GLU A C 1
ATOM 619 O O . GLU A 1 77 ? -3.282 4.057 -10.528 1.00 97.44 77 GLU A O 1
ATOM 624 N N . LEU A 1 78 ? -1.103 3.636 -10.826 1.00 97.50 78 LEU A N 1
ATOM 625 C CA . LEU A 1 78 ? -0.928 2.987 -9.523 1.00 97.50 78 LEU A CA 1
ATOM 626 C C . LEU A 1 78 ? -1.285 3.926 -8.367 1.00 97.50 78 LEU A C 1
ATOM 628 O O . LEU A 1 78 ? -1.904 3.501 -7.388 1.00 97.50 78 LEU A O 1
ATOM 632 N N . LYS A 1 79 ? -0.925 5.208 -8.472 1.00 97.38 79 LYS A N 1
ATOM 633 C CA . LYS A 1 79 ? -1.290 6.216 -7.474 1.00 97.38 79 LYS A CA 1
ATOM 634 C C . LYS A 1 79 ? -2.809 6.402 -7.391 1.00 97.38 79 LYS A C 1
ATOM 636 O O . LYS A 1 79 ? -3.343 6.406 -6.282 1.00 97.38 79 LYS A O 1
ATOM 641 N N . GLU A 1 80 ? -3.500 6.503 -8.524 1.00 97.88 80 GLU A N 1
ATOM 642 C CA . GLU A 1 80 ? -4.966 6.615 -8.569 1.00 97.88 80 GLU A CA 1
ATOM 643 C C . GLU A 1 80 ? -5.649 5.384 -7.950 1.00 97.88 80 GLU A C 1
ATOM 645 O O . GLU A 1 80 ? -6.559 5.522 -7.128 1.00 97.88 80 GLU A O 1
ATOM 650 N N . GLN A 1 81 ? -5.158 4.177 -8.252 1.00 97.62 81 GLN A N 1
ATOM 651 C CA . GLN A 1 81 ? -5.664 2.936 -7.653 1.00 97.62 81 GLN A CA 1
ATOM 652 C C . GLN A 1 81 ? -5.470 2.907 -6.126 1.00 97.62 81 GLN A C 1
ATOM 654 O O . GLN A 1 81 ? -6.364 2.484 -5.385 1.00 97.62 81 GLN A O 1
ATOM 659 N N . ILE A 1 82 ? -4.321 3.379 -5.627 1.00 97.69 82 ILE A N 1
ATOM 660 C CA . ILE A 1 82 ? -4.059 3.488 -4.184 1.00 97.69 82 ILE A CA 1
ATOM 661 C C . ILE A 1 82 ? -5.042 4.467 -3.529 1.00 97.69 82 ILE A C 1
ATOM 663 O O . ILE A 1 82 ? -5.593 4.156 -2.469 1.00 97.69 82 ILE A O 1
ATOM 667 N N . GLU A 1 83 ? -5.291 5.624 -4.142 1.00 97.81 83 GLU A N 1
ATOM 668 C CA . GLU A 1 83 ? -6.245 6.616 -3.632 1.00 97.81 83 GLU A CA 1
ATOM 669 C C . GLU A 1 83 ? -7.679 6.057 -3.588 1.00 97.81 83 GLU A C 1
ATOM 671 O O . GLU A 1 83 ? -8.370 6.201 -2.571 1.00 97.81 83 GLU A O 1
ATOM 676 N N . GLU A 1 84 ? -8.102 5.321 -4.621 1.00 98.00 84 GLU A N 1
ATOM 677 C CA . GLU A 1 84 ? -9.402 4.641 -4.646 1.00 98.00 84 GLU A CA 1
ATOM 678 C C . GLU A 1 84 ? -9.524 3.602 -3.515 1.00 98.00 84 GLU A C 1
ATOM 680 O O . GLU A 1 84 ? -10.537 3.549 -2.805 1.00 98.00 84 GLU A O 1
ATOM 685 N N . LEU A 1 85 ? -8.484 2.791 -3.293 1.00 98.00 85 LEU A N 1
ATOM 686 C CA . LEU A 1 85 ? -8.452 1.800 -2.212 1.00 98.00 85 LEU A CA 1
ATOM 687 C C . LEU A 1 85 ? -8.493 2.452 -0.824 1.00 98.00 85 LEU A C 1
ATOM 689 O O . LEU A 1 85 ? -9.174 1.946 0.076 1.00 98.00 85 LEU A O 1
ATOM 693 N N . VAL A 1 86 ? -7.812 3.586 -0.638 1.00 97.88 86 VAL A N 1
ATOM 694 C CA . VAL A 1 86 ? -7.872 4.367 0.608 1.00 97.88 86 VAL A CA 1
ATOM 695 C C . VAL A 1 86 ? -9.294 4.862 0.869 1.00 97.88 86 VAL A C 1
ATOM 697 O O . VAL A 1 86 ? -9.785 4.735 1.998 1.00 97.88 86 VAL A O 1
ATOM 700 N N . GLN A 1 87 ? -9.980 5.360 -0.160 1.00 97.81 87 GLN A N 1
ATOM 701 C CA . GLN A 1 87 ? -11.359 5.824 -0.036 1.00 97.81 87 GLN A CA 1
ATOM 702 C C . GLN A 1 87 ? -12.329 4.667 0.255 1.00 97.81 87 GLN A C 1
ATOM 704 O O . GLN A 1 87 ? -13.145 4.772 1.174 1.00 97.81 87 GLN A O 1
ATOM 709 N N . LYS A 1 88 ? -12.190 3.525 -0.436 1.00 97.62 88 LYS A N 1
ATOM 710 C CA . LYS A 1 88 ? -12.970 2.302 -0.156 1.00 97.62 88 LYS A CA 1
ATOM 711 C C . LYS A 1 88 ? -12.794 1.838 1.288 1.00 97.62 88 LYS A C 1
ATOM 713 O O . LYS A 1 88 ? -13.778 1.533 1.963 1.00 97.62 88 LYS A O 1
ATOM 718 N N . ARG A 1 89 ? -11.553 1.826 1.788 1.00 97.88 89 ARG A N 1
ATOM 719 C CA . ARG A 1 89 ? -11.246 1.471 3.180 1.00 97.88 89 ARG A CA 1
ATOM 720 C C . ARG A 1 89 ? -11.957 2.405 4.160 1.00 97.88 89 ARG A C 1
ATOM 722 O O . ARG A 1 89 ? -12.544 1.921 5.124 1.00 97.88 89 ARG A O 1
ATOM 729 N N . LYS A 1 90 ? -11.932 3.718 3.916 1.00 97.88 90 LYS A N 1
ATOM 730 C CA . LYS A 1 90 ? -12.617 4.710 4.759 1.00 97.88 90 LYS A CA 1
ATOM 731 C C . LYS A 1 90 ? -14.125 4.445 4.829 1.00 97.88 90 LYS A C 1
ATOM 733 O O . LYS A 1 90 ? -14.661 4.310 5.926 1.00 97.88 90 LYS A O 1
ATOM 738 N N . THR A 1 91 ? -14.783 4.271 3.683 1.00 97.62 91 THR A N 1
ATOM 739 C CA . THR A 1 91 ? -16.224 3.970 3.622 1.00 97.62 91 THR A CA 1
ATOM 740 C C . THR A 1 91 ? -16.576 2.647 4.307 1.00 97.62 91 THR A C 1
ATOM 742 O O . THR A 1 91 ? -17.618 2.545 4.958 1.00 97.62 91 THR A O 1
ATOM 745 N N . LEU A 1 92 ? -15.711 1.631 4.203 1.00 97.69 92 LEU A N 1
ATOM 746 C CA . LEU A 1 92 ? -15.912 0.356 4.890 1.00 97.69 92 LEU A CA 1
ATOM 747 C C . LEU A 1 92 ? -15.860 0.516 6.416 1.00 97.69 92 LEU A C 1
ATOM 749 O O . LEU A 1 92 ? -16.714 -0.041 7.104 1.00 97.69 92 LEU A O 1
ATOM 753 N N . PHE A 1 93 ? -14.907 1.292 6.941 1.00 97.50 93 PHE A N 1
ATOM 754 C CA . PHE A 1 93 ? -14.824 1.578 8.377 1.00 97.50 93 PHE A CA 1
ATOM 755 C C . PHE A 1 93 ? -16.042 2.352 8.882 1.00 97.50 93 PHE A C 1
ATOM 757 O O . PHE A 1 93 ? -16.627 1.950 9.883 1.00 97.50 93 PHE A O 1
ATOM 764 N N . GLU A 1 94 ? -16.471 3.391 8.164 1.00 97.56 94 GLU A N 1
ATOM 765 C CA . GLU A 1 94 ? -17.677 4.162 8.504 1.00 97.56 94 GLU A CA 1
ATOM 766 C C . GLU A 1 94 ? -18.934 3.270 8.503 1.00 97.56 94 GLU A C 1
ATOM 768 O O . GLU A 1 94 ? -19.773 3.347 9.402 1.00 97.56 94 GLU A O 1
ATOM 773 N N . SER A 1 95 ? -19.046 2.366 7.524 1.00 97.25 95 SER A N 1
ATOM 774 C CA . SER A 1 95 ? -20.154 1.405 7.442 1.00 97.25 95 SER A CA 1
ATOM 775 C C . SER A 1 95 ? -20.123 0.395 8.591 1.00 97.25 95 SER A C 1
ATOM 777 O O . SER A 1 95 ? -21.163 0.089 9.174 1.00 97.25 95 SER A O 1
ATOM 779 N N . TYR A 1 96 ? -18.938 -0.119 8.929 1.00 97.31 96 TYR A N 1
ATOM 780 C CA . TYR A 1 96 ? -18.754 -1.043 10.046 1.00 97.31 96 TYR A CA 1
ATOM 781 C C . TYR A 1 96 ? -19.098 -0.383 11.384 1.00 97.31 96 TYR A C 1
ATOM 783 O O . TYR A 1 96 ? -19.837 -0.968 12.174 1.00 97.31 96 TYR A O 1
ATOM 791 N N . GLU A 1 97 ? -18.622 0.843 11.615 1.00 97.12 97 GLU A N 1
ATOM 792 C CA . GLU A 1 97 ? -18.928 1.616 12.819 1.00 97.12 97 GLU A CA 1
ATOM 793 C C . GLU A 1 97 ? -20.436 1.843 12.959 1.00 97.12 97 GLU A C 1
ATOM 795 O O . GLU A 1 97 ? -21.008 1.572 14.015 1.00 97.12 97 GLU A O 1
ATOM 800 N N . LYS A 1 98 ? -21.109 2.253 11.877 1.00 97.44 98 LYS A N 1
ATOM 801 C CA . LYS A 1 98 ? -22.564 2.435 11.876 1.00 97.44 98 LYS A CA 1
ATOM 802 C C . LYS A 1 98 ? -23.307 1.138 12.208 1.00 97.44 98 LYS A C 1
ATOM 804 O O . LYS A 1 98 ? -24.216 1.148 13.037 1.00 97.44 98 LYS A O 1
ATOM 809 N N . LEU A 1 99 ? -22.913 0.018 11.601 1.00 97.12 99 LEU A N 1
ATOM 810 C CA . LEU A 1 99 ? -23.514 -1.289 11.886 1.00 97.12 99 LEU A CA 1
ATOM 811 C C . LEU A 1 99 ? -23.291 -1.721 13.339 1.00 97.12 99 LEU A C 1
ATOM 813 O O . LEU A 1 99 ? -24.193 -2.296 13.953 1.00 97.12 99 LEU A O 1
ATOM 817 N N . ASP A 1 100 ? -22.112 -1.461 13.901 1.00 97.44 100 ASP A N 1
ATOM 818 C CA . ASP A 1 100 ? -21.827 -1.776 15.300 1.00 97.44 100 ASP A CA 1
ATOM 819 C C . ASP A 1 100 ? -22.659 -0.907 16.256 1.00 97.44 100 ASP A C 1
ATOM 821 O O . ASP A 1 100 ? -23.274 -1.435 17.188 1.00 97.44 100 ASP A O 1
ATOM 825 N N . GLN A 1 101 ? -22.793 0.392 15.968 1.00 97.25 101 GLN A N 1
ATOM 826 C CA . GLN A 1 101 ? -23.666 1.307 16.709 1.00 97.25 101 GLN A CA 1
ATOM 827 C C . GLN A 1 101 ? -25.13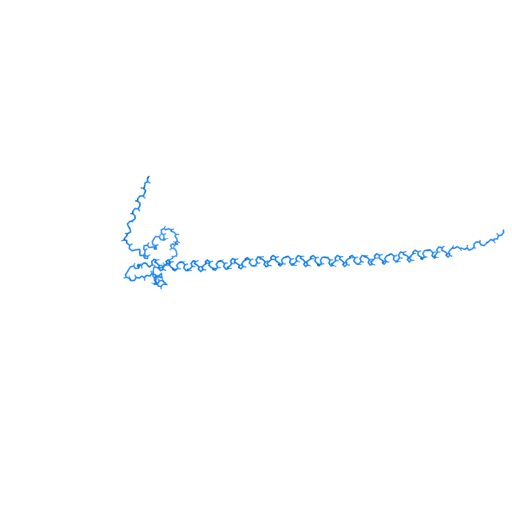8 0.867 16.655 1.00 97.25 101 GLN A C 1
ATOM 829 O O . GLN A 1 101 ? -25.805 0.816 17.691 1.00 97.25 101 GLN A O 1
ATOM 834 N N . GLU A 1 102 ? -25.647 0.488 15.479 1.00 97.56 102 GLU A N 1
ATOM 835 C CA . GLU A 1 102 ? -27.014 -0.028 15.315 1.00 97.56 102 GLU A CA 1
ATOM 836 C C . GLU A 1 102 ? -27.228 -1.326 16.112 1.00 97.56 102 GLU A C 1
ATOM 838 O O . GLU A 1 102 ? -28.234 -1.478 16.811 1.00 97.56 102 GLU A O 1
ATOM 843 N N . ARG A 1 103 ? -26.251 -2.242 16.096 1.00 96.94 103 ARG A N 1
ATOM 844 C CA . ARG A 1 103 ? -26.287 -3.478 16.898 1.00 96.94 103 ARG A CA 1
ATOM 845 C C . ARG A 1 103 ? -26.210 -3.208 18.398 1.00 96.94 103 ARG A C 1
ATOM 847 O O . ARG A 1 103 ? -26.857 -3.906 19.183 1.00 96.94 103 ARG A O 1
ATOM 854 N N . ALA A 1 104 ? -25.404 -2.242 18.829 1.00 96.94 104 ALA A N 1
ATOM 855 C CA . ALA A 1 104 ? -25.332 -1.824 20.225 1.00 96.94 104 ALA A CA 1
ATOM 856 C C . ALA A 1 104 ? -26.667 -1.222 20.683 1.00 96.94 104 ALA A C 1
ATOM 858 O O . ALA A 1 104 ? -27.207 -1.651 21.705 1.00 96.94 104 ALA A O 1
ATOM 859 N N . LYS A 1 105 ? -27.252 -0.326 19.881 1.00 97.19 105 LYS A N 1
ATOM 860 C CA . LYS A 1 105 ? -28.566 0.274 20.136 1.00 97.19 105 LYS A CA 1
ATOM 861 C C . LYS A 1 105 ? -29.662 -0.786 20.261 1.00 97.19 105 LYS A C 1
ATOM 863 O O . LYS A 1 105 ? -30.360 -0.803 21.270 1.00 97.19 105 LYS A O 1
ATOM 868 N N . ALA A 1 106 ? -29.740 -1.735 19.326 1.00 97.25 106 ALA A N 1
ATOM 869 C CA . ALA A 1 106 ? -30.724 -2.820 19.378 1.00 97.25 106 ALA A CA 1
ATOM 870 C C . ALA A 1 106 ? -30.579 -3.700 20.639 1.00 97.25 106 ALA A C 1
ATOM 872 O O . ALA A 1 106 ? -31.573 -4.131 21.230 1.00 97.25 106 ALA A O 1
ATOM 873 N N . ARG A 1 107 ? -29.342 -3.958 21.095 1.00 96.50 107 ARG A N 1
ATOM 874 C CA . ARG A 1 107 ? -29.087 -4.688 22.354 1.00 96.50 107 ARG A CA 1
ATOM 875 C C . ARG A 1 107 ? -29.557 -3.906 23.579 1.00 96.50 107 ARG A C 1
ATOM 877 O O . ARG A 1 107 ? -30.159 -4.499 24.478 1.00 96.50 107 ARG A O 1
ATOM 884 N N . ILE A 1 108 ? -29.297 -2.600 23.613 1.00 96.31 108 ILE A N 1
ATOM 885 C CA . ILE A 1 108 ? -29.752 -1.714 24.691 1.00 96.31 108 ILE A CA 1
ATOM 886 C C . ILE A 1 108 ? -31.283 -1.661 24.716 1.00 96.31 108 ILE A C 1
ATOM 888 O O . ILE A 1 108 ? -31.871 -1.910 25.762 1.00 96.31 108 ILE A O 1
ATOM 892 N N . GLU A 1 109 ? -31.937 -1.444 23.574 1.00 96.88 109 GLU A N 1
ATOM 893 C CA . GLU A 1 109 ? -33.404 -1.398 23.458 1.00 96.88 109 GLU A CA 1
ATOM 894 C C . GLU A 1 109 ? -34.068 -2.705 23.910 1.00 96.88 109 GLU A C 1
ATOM 896 O O . GLU A 1 109 ? -35.048 -2.685 24.662 1.00 96.88 109 GLU A O 1
ATOM 901 N N . LYS A 1 110 ? -33.498 -3.857 23.531 1.00 96.69 110 LYS A N 1
ATOM 902 C CA . LYS A 1 110 ? -33.960 -5.169 24.005 1.00 96.69 110 LYS A CA 1
ATOM 903 C C . LYS A 1 110 ? -33.833 -5.303 25.525 1.00 96.69 110 LYS A C 1
ATOM 905 O O . LYS A 1 110 ? -34.732 -5.839 26.172 1.00 96.69 110 LYS A O 1
ATOM 910 N N . SER A 1 111 ? -32.726 -4.823 26.087 1.00 96.12 111 SER A N 1
ATOM 911 C CA . SER A 1 111 ? -32.459 -4.894 27.528 1.00 96.12 111 SER A CA 1
ATOM 912 C C . SER A 1 111 ? -33.400 -3.976 28.311 1.00 96.12 111 SER A C 1
ATOM 914 O O . SER A 1 111 ? -33.984 -4.408 29.301 1.00 96.12 111 SER A O 1
ATOM 916 N N . LEU A 1 112 ? -33.626 -2.751 27.825 1.00 96.69 112 LEU A N 1
ATOM 917 C CA . LEU A 1 112 ? -34.593 -1.805 28.391 1.00 96.69 112 LEU A CA 1
ATOM 918 C C . LEU A 1 112 ? -36.017 -2.366 28.359 1.00 96.69 1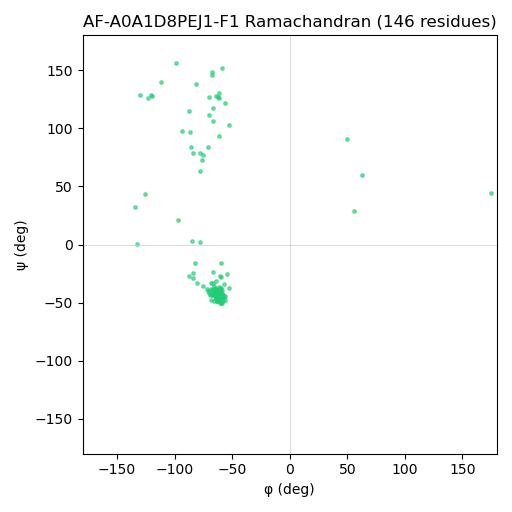12 LEU A C 1
ATOM 920 O O . LEU A 1 112 ? -36.706 -2.345 29.375 1.00 96.69 112 LEU A O 1
ATOM 924 N N . SER A 1 113 ? -36.433 -2.949 27.232 1.00 96.19 113 SER A N 1
ATOM 925 C CA . SER A 1 113 ? -37.757 -3.576 27.101 1.00 96.19 113 SER A CA 1
ATOM 926 C C . SER A 1 113 ? -37.951 -4.725 28.098 1.00 96.19 113 SER A C 1
ATOM 928 O O . SER A 1 113 ? -39.026 -4.881 28.681 1.00 96.19 113 SER A O 1
ATOM 930 N N . TRP A 1 114 ? -36.903 -5.523 28.330 1.00 96.12 114 TRP A N 1
ATOM 931 C CA . TRP A 1 114 ? -36.926 -6.589 29.331 1.00 96.12 114 TRP A CA 1
ATOM 932 C C . TRP A 1 114 ? -37.033 -6.040 30.758 1.00 96.12 114 TRP A C 1
ATOM 934 O O . TRP A 1 114 ? -37.831 -6.563 31.534 1.00 96.12 114 TRP A O 1
ATOM 944 N N . ILE A 1 115 ? -36.285 -4.979 31.094 1.00 95.44 115 ILE A N 1
ATOM 945 C CA . ILE A 1 115 ? -36.353 -4.318 32.409 1.00 95.44 115 ILE A CA 1
ATOM 946 C C . ILE A 1 115 ? -37.769 -3.798 32.668 1.00 95.44 115 ILE A C 1
ATOM 948 O O . ILE A 1 115 ? -38.345 -4.150 33.693 1.00 95.44 115 ILE A O 1
ATOM 952 N N . ILE A 1 116 ? -38.354 -3.064 31.716 1.00 95.25 116 ILE A N 1
ATOM 953 C CA . ILE A 1 116 ? -39.728 -2.541 31.812 1.00 95.25 116 ILE A CA 1
ATOM 954 C C . ILE A 1 116 ? -40.717 -3.687 32.052 1.00 95.25 116 ILE A C 1
ATOM 956 O O . ILE A 1 116 ? -41.500 -3.662 32.995 1.00 95.25 116 ILE A O 1
ATOM 960 N N . THR A 1 117 ? -40.613 -4.763 31.266 1.00 95.50 117 THR A N 1
ATOM 961 C CA . THR A 1 117 ? -41.477 -5.943 31.432 1.00 95.50 117 THR A CA 1
ATOM 962 C C . THR A 1 117 ? -41.325 -6.576 32.822 1.00 95.50 117 THR A C 1
ATOM 964 O O . THR A 1 117 ? -42.292 -7.077 33.400 1.00 95.50 117 THR A O 1
ATOM 967 N N . LYS A 1 118 ? -40.110 -6.611 33.381 1.00 95.12 118 LYS A N 1
ATOM 968 C CA . LYS A 1 118 ? -39.865 -7.143 34.729 1.00 95.12 118 LYS A CA 1
ATOM 969 C C . LYS A 1 118 ? -40.394 -6.218 35.821 1.00 95.12 118 LYS A C 1
ATOM 971 O O . LYS A 1 118 ? -40.956 -6.730 36.787 1.00 95.12 118 LYS A O 1
ATOM 976 N N . GLU A 1 119 ? -40.268 -4.908 35.653 1.00 95.00 119 GLU A N 1
ATOM 977 C CA . GLU A 1 119 ? -40.811 -3.897 36.563 1.00 95.00 119 GLU A CA 1
ATOM 978 C C . GLU A 1 119 ? -42.347 -3.926 36.599 1.00 95.00 119 GLU A C 1
ATOM 980 O O . GLU A 1 119 ? -42.937 -3.922 37.683 1.00 95.00 119 GLU A O 1
ATOM 985 N N . ASP A 1 120 ? -42.997 -4.084 35.444 1.00 95.19 120 ASP A N 1
ATOM 986 C CA . ASP A 1 120 ? -44.452 -4.255 35.346 1.00 95.19 120 ASP A CA 1
ATOM 987 C C . ASP A 1 120 ? -44.925 -5.517 36.077 1.00 95.19 120 ASP A C 1
ATOM 989 O O . ASP A 1 120 ? -45.897 -5.490 36.837 1.00 95.19 120 ASP A O 1
ATOM 993 N N . ASN A 1 121 ? -44.225 -6.638 35.880 1.00 95.38 121 ASN A N 1
ATOM 994 C CA . ASN A 1 121 ? -44.546 -7.894 36.559 1.00 95.38 121 ASN A CA 1
ATOM 995 C C . ASN A 1 121 ? -44.337 -7.797 38.077 1.00 95.38 121 ASN A C 1
ATOM 997 O O . ASN A 1 121 ? -45.164 -8.296 38.838 1.00 95.38 121 ASN A O 1
ATOM 1001 N N . LEU A 1 122 ? -43.266 -7.132 38.523 1.00 95.31 122 LEU A N 1
ATOM 1002 C CA . LEU A 1 122 ? -43.012 -6.877 39.942 1.00 95.31 122 LEU A CA 1
ATOM 1003 C C . LEU A 1 122 ? -44.113 -5.997 40.550 1.00 95.31 122 LEU A C 1
ATOM 1005 O O . LEU A 1 122 ? -44.576 -6.265 41.658 1.00 95.31 122 LEU A O 1
ATOM 1009 N N . SER A 1 123 ? -44.553 -4.972 39.821 1.00 93.75 123 SER A N 1
ATOM 1010 C CA . SER A 1 123 ? -45.618 -4.062 40.255 1.00 93.75 123 SER A CA 1
ATOM 1011 C C . SER A 1 123 ? -46.958 -4.784 40.398 1.00 93.75 123 SER A C 1
ATOM 1013 O O . SER A 1 123 ? -47.640 -4.607 41.409 1.00 93.75 123 SER A O 1
ATOM 1015 N N 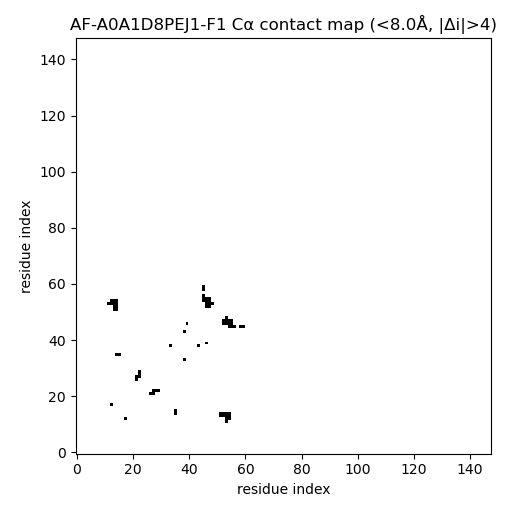. LYS A 1 124 ? -47.304 -5.660 39.443 1.00 95.38 124 LYS A N 1
ATOM 1016 C CA . LYS A 1 124 ? -48.481 -6.542 39.535 1.00 95.38 124 LYS A CA 1
ATOM 1017 C C . LYS A 1 124 ? -48.396 -7.469 40.744 1.00 95.38 124 LYS A C 1
ATOM 1019 O O . LYS A 1 124 ? -49.307 -7.467 41.565 1.00 95.38 124 LYS A O 1
ATOM 1024 N N . PHE A 1 125 ? -47.269 -8.162 40.911 1.00 95.06 125 PHE A N 1
ATOM 1025 C CA . PHE A 1 125 ? -47.043 -9.046 42.056 1.00 95.06 125 PHE A CA 1
ATOM 1026 C C . PHE A 1 125 ? -47.161 -8.299 43.394 1.00 95.06 125 PHE A C 1
ATOM 1028 O O . PHE A 1 125 ? -47.823 -8.765 44.317 1.00 95.06 125 PHE A O 1
ATOM 1035 N N . LYS A 1 126 ? -46.580 -7.097 43.501 1.00 93.88 126 LYS A N 1
ATOM 1036 C CA . LYS A 1 126 ? -46.692 -6.250 44.698 1.00 93.88 126 LYS A CA 1
ATOM 1037 C C . LYS A 1 126 ? -48.145 -5.861 44.988 1.00 93.88 126 LYS A C 1
ATOM 1039 O O . LYS A 1 126 ? -48.543 -5.855 46.151 1.00 93.88 126 LYS A O 1
ATOM 1044 N N . SER A 1 127 ? -48.923 -5.544 43.953 1.00 93.69 127 SER A N 1
ATOM 1045 C CA . SER A 1 127 ? -50.351 -5.250 44.093 1.00 93.69 127 SER A CA 1
ATOM 1046 C C . SER A 1 127 ? -51.127 -6.468 44.594 1.00 93.69 127 SER A C 1
ATOM 1048 O O . SER A 1 127 ? -51.905 -6.333 45.532 1.00 93.69 127 SER A O 1
ATOM 1050 N N . GLU A 1 128 ? -50.889 -7.648 44.018 1.00 93.56 128 GLU A N 1
ATOM 1051 C CA . GLU A 1 128 ? -51.537 -8.905 44.418 1.00 93.56 128 GLU A CA 1
ATOM 1052 C C . GLU A 1 128 ? -51.230 -9.265 45.879 1.00 93.56 128 GLU A C 1
ATOM 1054 O O . GLU A 1 128 ? -52.146 -9.565 46.645 1.00 93.56 128 GLU A O 1
ATOM 1059 N N . VAL A 1 129 ? -49.962 -9.157 46.296 1.00 92.62 129 VAL A N 1
ATOM 1060 C CA . VAL A 1 129 ? -49.547 -9.377 47.693 1.00 92.62 129 VAL A CA 1
ATOM 1061 C C . VAL A 1 129 ? -50.228 -8.385 48.637 1.00 92.62 129 VAL A C 1
ATOM 1063 O O . VAL A 1 129 ? -50.698 -8.777 49.702 1.00 92.62 129 VAL A O 1
ATOM 1066 N N . ASN A 1 130 ? -50.315 -7.108 48.258 1.00 91.12 130 ASN A N 1
ATOM 1067 C CA . ASN A 1 130 ? -50.972 -6.097 49.085 1.00 91.12 130 ASN A CA 1
ATOM 1068 C C . ASN A 1 130 ? -52.483 -6.353 49.223 1.00 91.12 130 ASN A C 1
ATOM 1070 O O . ASN A 1 130 ? -53.028 -6.196 50.312 1.00 91.12 130 ASN A O 1
ATOM 1074 N N . THR A 1 131 ? -53.156 -6.783 48.151 1.00 90.81 131 THR A N 1
ATOM 1075 C CA . THR A 1 131 ? -54.564 -7.202 48.209 1.00 90.81 131 THR A CA 1
ATOM 1076 C C . THR A 1 131 ? -54.745 -8.413 49.121 1.00 90.81 131 THR A C 1
ATOM 1078 O O . THR A 1 131 ? -55.649 -8.403 49.952 1.00 90.81 131 THR A O 1
ATOM 1081 N N . LEU A 1 132 ? -53.864 -9.416 49.025 1.00 88.69 132 LEU A N 1
ATOM 1082 C CA . LEU A 1 132 ? -53.920 -10.605 49.879 1.00 88.69 132 LEU A CA 1
ATOM 1083 C C . LEU A 1 132 ? -53.765 -10.246 51.366 1.00 88.69 132 LEU A C 1
ATOM 1085 O O . LEU A 1 132 ? -54.565 -10.692 52.186 1.00 88.69 132 LEU A O 1
ATOM 1089 N N . LEU A 1 133 ? -52.796 -9.386 51.699 1.00 85.00 133 LEU A N 1
ATOM 1090 C CA . LEU A 1 133 ? -52.587 -8.894 53.066 1.00 85.00 133 LEU A CA 1
ATOM 1091 C C . LEU A 1 133 ? -53.825 -8.165 53.612 1.00 85.00 133 LEU A C 1
ATOM 1093 O O . LEU A 1 133 ? -54.241 -8.403 54.743 1.00 85.00 133 LEU A O 1
ATOM 1097 N N . GLN A 1 134 ? -54.463 -7.325 52.792 1.00 82.88 134 GLN A N 1
ATOM 1098 C CA . GLN A 1 134 ? -55.691 -6.626 53.182 1.00 82.88 134 GLN A CA 1
ATOM 1099 C C . GLN A 1 134 ? -56.870 -7.582 53.400 1.00 82.88 134 GLN A C 1
ATOM 1101 O O . GLN A 1 134 ? -57.683 -7.350 54.296 1.00 82.88 134 GLN A O 1
ATOM 1106 N N . THR A 1 135 ? -56.974 -8.657 52.610 1.00 81.25 135 THR A N 1
ATOM 1107 C CA . THR A 1 135 ? -58.012 -9.678 52.817 1.00 81.25 135 THR A CA 1
ATOM 1108 C C . THR A 1 135 ? -57.781 -10.479 54.096 1.00 81.25 135 THR A C 1
ATOM 1110 O O . THR A 1 135 ? -58.732 -10.681 54.846 1.00 81.25 135 THR A O 1
ATOM 1113 N N . THR A 1 136 ? -56.533 -10.840 54.415 1.00 73.69 136 THR A N 1
ATOM 1114 C CA . THR A 1 136 ? -56.212 -11.563 55.657 1.00 73.69 136 THR A CA 1
ATOM 1115 C C . THR A 1 136 ? -56.412 -10.703 56.904 1.00 73.69 136 THR A C 1
ATOM 1117 O O . THR A 1 136 ? -56.969 -11.186 57.884 1.00 73.69 136 THR A O 1
ATOM 1120 N N . ASP A 1 137 ? -56.068 -9.411 56.857 1.00 63.12 137 ASP A N 1
ATOM 1121 C CA . ASP A 1 137 ? -56.320 -8.482 57.973 1.00 63.12 137 ASP A CA 1
ATOM 1122 C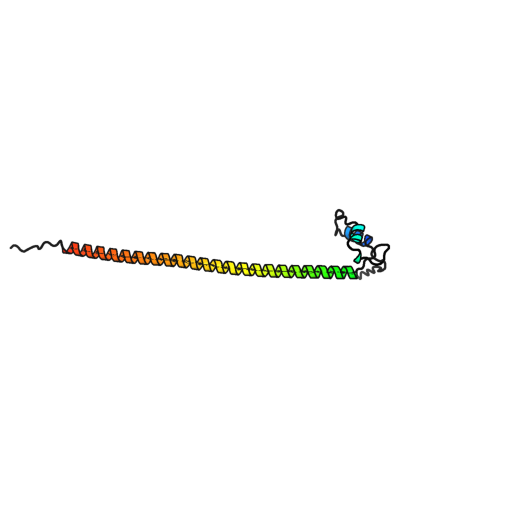 C . ASP A 1 137 ? -57.823 -8.233 58.211 1.00 63.12 137 ASP A C 1
ATOM 1124 O O . ASP A 1 137 ? -58.236 -7.842 59.307 1.00 63.12 137 ASP A O 1
ATOM 1128 N N . SER A 1 138 ? -58.654 -8.441 57.184 1.00 59.41 138 SER A N 1
ATOM 1129 C CA . SER A 1 138 ? -60.105 -8.243 57.258 1.00 59.41 138 SER A CA 1
ATOM 1130 C C . SER A 1 138 ? -60.847 -9.459 57.819 1.00 59.41 138 SER A C 1
ATOM 1132 O O . SER A 1 138 ? -61.898 -9.283 58.437 1.00 59.41 138 SER A O 1
ATOM 1134 N N . GLU A 1 139 ? -60.317 -10.672 57.639 1.00 59.19 139 GLU A N 1
ATOM 1135 C CA . GLU A 1 139 ? -60.948 -11.909 58.125 1.00 59.19 139 GLU A CA 1
ATOM 1136 C C . GLU A 1 139 ? -60.656 -12.207 59.609 1.00 59.19 139 GLU A C 1
ATOM 1138 O O . GLU A 1 139 ? -61.416 -12.942 60.236 1.00 59.19 139 GLU A O 1
ATOM 1143 N N . ASP A 1 140 ? -59.652 -11.566 60.221 1.00 54.31 140 ASP A N 1
ATOM 1144 C CA . ASP A 1 140 ? -59.203 -11.871 61.593 1.00 54.31 140 ASP A CA 1
ATOM 1145 C C . ASP A 1 140 ? -59.774 -10.955 62.699 1.00 54.31 140 ASP A C 1
ATOM 1147 O O . ASP A 1 140 ? -59.245 -10.872 63.812 1.00 54.31 140 ASP A O 1
ATOM 1151 N N . LYS A 1 141 ? -60.900 -10.270 62.451 1.00 50.34 141 LYS A N 1
ATOM 1152 C CA . LYS A 1 141 ? -61.678 -9.639 63.534 1.00 50.34 141 LYS A CA 1
ATOM 1153 C C . LYS A 1 141 ? -62.779 -10.586 64.017 1.00 50.34 141 LYS A C 1
ATOM 1155 O O . LYS A 1 141 ? -63.864 -10.576 63.434 1.00 50.34 141 LYS A O 1
ATOM 1160 N N . PRO A 1 142 ? -62.584 -11.340 65.120 1.00 50.84 142 PRO A N 1
ATOM 1161 C CA . PRO A 1 142 ? -63.705 -12.003 65.759 1.00 50.84 142 PRO A CA 1
ATOM 1162 C C . PRO A 1 142 ? -64.667 -10.917 66.241 1.00 50.84 142 PRO A C 1
ATOM 1164 O O . PRO A 1 142 ? -64.267 -9.971 66.932 1.00 50.84 142 PRO A O 1
ATOM 1167 N N . ALA A 1 143 ? -65.934 -11.040 65.849 1.00 51.00 143 ALA A N 1
ATOM 1168 C CA . ALA A 1 143 ? -67.022 -10.254 66.402 1.00 51.00 143 ALA A CA 1
ATOM 1169 C C . ALA A 1 143 ? -66.980 -10.407 67.927 1.00 51.00 143 ALA A C 1
ATOM 1171 O O . ALA A 1 143 ? -67.331 -11.446 68.484 1.00 51.00 143 ALA A O 1
ATOM 1172 N N . ARG A 1 144 ? -66.476 -9.379 68.613 1.00 49.59 144 ARG A N 1
ATOM 1173 C CA . ARG A 1 144 ? -66.547 -9.279 70.067 1.00 49.59 144 ARG A CA 1
ATOM 1174 C C . ARG A 1 144 ? -67.985 -8.891 70.390 1.00 49.59 144 ARG A C 1
ATOM 1176 O O . ARG A 1 144 ? -68.291 -7.718 70.601 1.00 49.59 144 ARG A O 1
ATOM 1183 N N . ASP A 1 145 ? -68.870 -9.877 70.310 1.00 50.94 145 ASP A N 1
ATOM 1184 C CA . ASP A 1 145 ? -70.258 -9.720 70.695 1.00 50.94 145 ASP A CA 1
ATOM 1185 C C . ASP A 1 145 ? -70.332 -9.369 72.179 1.00 50.94 145 ASP A C 1
ATOM 1187 O O . ASP A 1 145 ? -69.686 -9.963 73.045 1.00 50.94 145 ASP A O 1
ATOM 1191 N N . LYS A 1 146 ? -71.108 -8.319 72.429 1.00 39.97 146 LYS A N 1
ATOM 1192 C CA . LYS A 1 146 ? -71.460 -7.800 73.742 1.00 39.97 146 LYS A CA 1
ATOM 1193 C C . LYS A 1 146 ? -72.111 -8.909 74.565 1.00 39.97 146 LYS A C 1
ATOM 1195 O O . LYS A 1 146 ? -73.185 -9.382 74.207 1.00 39.97 146 LYS A O 1
ATOM 1200 N N . VAL A 1 147 ? -71.536 -9.221 75.719 1.00 50.38 147 VAL A N 1
ATOM 1201 C CA . VAL A 1 147 ? -72.294 -9.755 76.850 1.00 50.38 147 VAL A CA 1
ATOM 1202 C C . VAL A 1 147 ? -72.038 -8.818 78.025 1.00 50.38 147 VAL A C 1
ATOM 1204 O O . VAL A 1 147 ? -70.894 -8.461 78.298 1.00 50.38 147 VAL A O 1
ATOM 1207 N N . THR A 1 148 ? -73.157 -8.352 78.574 1.00 48.62 148 THR A N 1
ATOM 1208 C CA . THR A 1 148 ? -73.377 -7.516 79.766 1.00 48.62 148 THR A CA 1
ATOM 1209 C C . THR A 1 148 ? -72.397 -7.710 80.907 1.00 48.62 148 THR A C 1
ATOM 1211 O O . THR A 1 148 ? -72.093 -8.887 81.201 1.00 48.62 148 THR A O 1
#